Protein AF-A0AAV0RNA4-F1 (afdb_monomer_lite)

Foldseek 3Di:
DDDPDDDDPVNVVVVVVVVVVPPDDDPDDDDPPVRDDDDDQDDDWDDDQDPLRKTWDWDPPDDPQWTWIWIDNDPPDTDTDIDGGDDDDDD

pLDDT: mean 86.25, std 10.94, range [52.94, 97.25]

Secondary structure (DSSP, 8-state):
-PPP----HHHHHHHHHHHHTT----------GGG-------SPPPSS--GGG-EEEEEEEEETTEEEEEEEEETTEEEEEEEE-PPPPP-

Organism: NCBI:txid586396

Radius of gyration: 27.23 Å; chains: 1; bounding box: 45×56×76 Å

Sequence (91 aa):
MLSPLKMSPAIFLCISLLSLSIFPSTPQATVPPSARFSFTNEGDFGDYIVEYNANYRVLSIATTPFQLCFYNTTPGQYTLALRMGTVRSKP

Structure (mmCIF, N/CA/C/O backbone):
data_AF-A0AAV0RNA4-F1
#
_entry.id   AF-A0AAV0RNA4-F1
#
loop_
_atom_site.group_PDB
_atom_site.id
_atom_site.type_symbol
_atom_site.label_atom_id
_atom_site.label_alt_id
_atom_site.label_comp_id
_atom_site.label_asym_id
_atom_site.label_entity_id
_atom_site.label_seq_id
_atom_site.pdbx_PDB_ins_code
_atom_site.Cartn_x
_atom_site.Cartn_y
_atom_site.Cartn_z
_atom_site.occupancy
_atom_site.B_iso_or_equiv
_atom_site.auth_seq_id
_atom_site.auth_comp_id
_atom_site.auth_asym_id
_atom_site.auth_atom_id
_atom_site.pdbx_PDB_model_num
ATOM 1 N N . MET A 1 1 ? -30.904 43.013 40.755 1.00 53.72 1 MET A N 1
ATOM 2 C CA . MET A 1 1 ? -29.561 42.471 41.047 1.00 53.72 1 MET A CA 1
ATOM 3 C C . MET A 1 1 ? -29.744 40.993 41.368 1.00 53.72 1 MET A C 1
ATOM 5 O O . MET A 1 1 ? -30.292 40.700 42.421 1.00 53.72 1 MET A O 1
ATOM 9 N N . LEU A 1 2 ? -29.466 40.076 40.430 1.00 52.94 2 LEU A N 1
ATOM 10 C CA . LEU A 1 2 ? -29.603 38.637 40.706 1.00 52.94 2 LEU A CA 1
ATOM 11 C C . LEU A 1 2 ? -28.538 38.236 41.735 1.00 52.94 2 LEU A C 1
ATOM 13 O O . LEU A 1 2 ? -27.361 38.539 41.550 1.00 52.94 2 LEU A O 1
ATOM 17 N N . SER A 1 3 ? -28.949 37.590 42.824 1.00 58.09 3 SER A N 1
ATOM 18 C CA . SER A 1 3 ? -28.023 36.988 43.781 1.00 58.09 3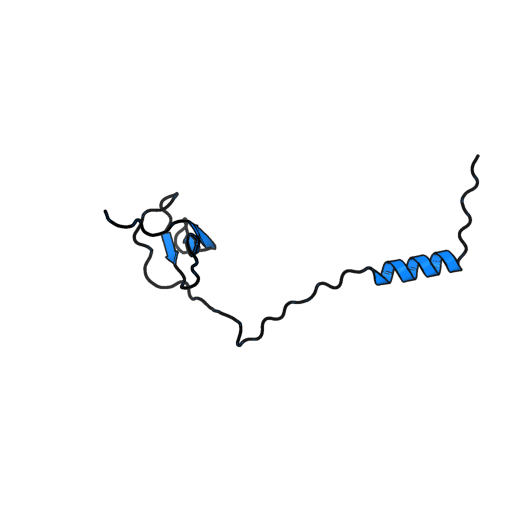 SER A CA 1
ATOM 19 C C . SER A 1 3 ? -27.298 35.800 43.132 1.00 58.09 3 SER A C 1
ATOM 21 O O . SER A 1 3 ? -27.890 35.099 42.308 1.00 58.09 3 SER A O 1
ATOM 23 N N . PRO A 1 4 ? -26.021 35.548 43.475 1.00 66.06 4 PRO A N 1
ATOM 24 C CA . PRO A 1 4 ? -25.319 34.384 42.958 1.00 66.06 4 PRO A CA 1
ATOM 25 C C . PRO A 1 4 ? -25.999 33.112 43.472 1.00 66.06 4 PRO A C 1
ATOM 27 O O . PRO A 1 4 ? -26.325 32.996 44.658 1.00 66.06 4 PRO A O 1
ATOM 30 N N . LEU A 1 5 ? -26.219 32.159 42.567 1.00 67.38 5 LEU A N 1
ATOM 31 C CA . LEU A 1 5 ? -26.801 30.862 42.886 1.00 67.38 5 LEU A CA 1
ATOM 32 C C . LEU A 1 5 ? -25.899 30.149 43.913 1.00 67.38 5 LEU A C 1
ATOM 34 O O . LEU A 1 5 ? -24.761 29.794 43.609 1.00 67.38 5 LEU A O 1
ATOM 38 N N . LYS A 1 6 ? -26.384 29.951 45.146 1.00 76.62 6 LYS A N 1
ATOM 39 C CA . LYS A 1 6 ? -25.676 29.164 46.168 1.00 76.62 6 LYS A CA 1
ATOM 40 C C . LYS A 1 6 ? -25.829 27.684 45.841 1.00 76.62 6 LYS A C 1
ATOM 42 O O . LYS A 1 6 ? -26.870 27.090 46.108 1.00 76.62 6 LYS A O 1
ATOM 47 N N . MET A 1 7 ? -24.796 27.090 45.258 1.00 76.25 7 MET A N 1
ATOM 48 C CA . MET A 1 7 ? -24.773 25.656 44.993 1.00 76.25 7 MET A CA 1
ATOM 49 C C . MET A 1 7 ? -24.399 24.895 46.270 1.00 76.25 7 MET A C 1
ATOM 51 O O . MET A 1 7 ? -23.432 25.242 46.945 1.00 76.25 7 MET A O 1
ATOM 55 N N . SER A 1 8 ? -25.179 23.870 46.620 1.00 88.50 8 SER A N 1
ATOM 56 C CA . SER A 1 8 ? -24.868 23.003 47.762 1.00 88.50 8 SER A CA 1
ATOM 57 C C . SER A 1 8 ? -23.549 22.248 47.519 1.00 88.50 8 SER A C 1
ATOM 59 O O . SER A 1 8 ? -23.320 21.801 46.390 1.00 88.50 8 SER A O 1
ATOM 61 N N . PRO A 1 9 ? -22.712 22.024 48.553 1.00 87.44 9 PRO A N 1
ATOM 62 C CA . PRO A 1 9 ? -21.504 21.201 48.448 1.00 87.44 9 PRO A CA 1
ATOM 63 C C . PRO A 1 9 ? -21.779 19.805 47.875 1.00 87.44 9 PRO A C 1
ATOM 65 O O . PRO A 1 9 ? -20.965 19.274 47.127 1.00 87.44 9 PRO A O 1
ATOM 68 N N . ALA A 1 10 ? -22.954 19.238 48.168 1.00 88.50 10 ALA A N 1
ATOM 69 C CA . ALA A 1 10 ? -23.376 17.949 47.628 1.00 88.50 10 ALA A CA 1
ATOM 70 C C . ALA A 1 10 ? -23.613 18.008 46.110 1.00 88.50 10 ALA A C 1
ATOM 72 O O . ALA A 1 10 ? -23.220 17.100 45.389 1.00 88.50 10 ALA A O 1
ATOM 73 N N . ILE A 1 11 ? -24.201 19.100 45.611 1.00 87.81 11 ILE A N 1
ATOM 74 C CA . ILE A 1 11 ? -24.425 19.300 44.172 1.00 87.81 11 ILE A CA 1
ATOM 75 C C . ILE A 1 11 ? -23.083 19.488 43.458 1.00 87.81 11 ILE A C 1
ATOM 77 O O . ILE A 1 11 ? -22.858 18.889 42.412 1.00 87.81 11 ILE A O 1
ATOM 81 N N . PHE A 1 12 ? -22.166 20.259 44.049 1.00 87.25 12 PHE A N 1
ATOM 82 C CA . PHE A 1 12 ? -20.814 20.427 43.516 1.00 87.25 12 PHE A CA 1
ATOM 83 C C . PHE A 1 12 ? -20.050 19.094 43.456 1.00 87.25 12 PHE A C 1
ATOM 85 O O . PHE A 1 12 ? -19.434 18.786 42.437 1.00 87.25 12 PHE A O 1
ATOM 92 N N . LEU A 1 13 ? -20.151 18.269 44.504 1.00 89.19 13 LEU A N 1
ATOM 93 C CA . LEU A 1 13 ? -19.558 16.932 44.533 1.00 89.19 13 LEU A CA 1
ATOM 94 C C . LEU A 1 13 ? -20.167 16.014 43.463 1.00 89.19 13 LEU A C 1
ATOM 96 O O . LEU A 1 13 ? -19.423 15.359 42.741 1.00 89.19 13 LEU A O 1
ATOM 100 N N . CYS A 1 14 ? -21.494 16.008 43.308 1.00 87.94 14 CYS A N 1
ATOM 101 C CA . CYS A 1 14 ? -22.170 15.220 42.276 1.00 87.94 14 CYS A CA 1
ATOM 102 C C . CYS A 1 14 ? -21.747 15.631 40.860 1.00 87.94 14 CYS A C 1
ATOM 104 O O . CYS A 1 14 ? -21.472 14.764 40.037 1.00 87.94 14 CYS A O 1
ATOM 106 N N . ILE A 1 15 ? -21.658 16.936 40.579 1.00 86.56 15 ILE A N 1
ATOM 107 C CA . ILE A 1 15 ? -21.214 17.447 39.273 1.00 86.56 15 ILE A CA 1
ATOM 108 C C . ILE A 1 15 ? -19.748 17.079 39.014 1.00 86.56 15 ILE A C 1
ATOM 110 O O . ILE A 1 15 ? -19.413 16.683 37.903 1.00 86.56 15 ILE A O 1
ATOM 114 N N . SER A 1 16 ? -18.890 17.162 40.035 1.00 84.81 16 SER A N 1
ATOM 115 C CA . SER A 1 16 ? -17.485 16.750 39.942 1.00 84.81 16 SER A CA 1
ATOM 116 C C . SER A 1 16 ? -17.354 15.252 39.645 1.00 84.81 16 SER A C 1
ATOM 118 O O . SER A 1 16 ? -16.638 14.847 38.739 1.00 84.81 16 SER A O 1
ATOM 120 N N . LEU A 1 17 ? -18.117 14.398 40.329 1.00 86.62 17 LEU A N 1
ATOM 121 C CA . LEU A 1 17 ? -18.102 12.957 40.060 1.00 86.62 17 LEU A CA 1
ATOM 122 C C . LEU A 1 17 ? -18.645 12.615 38.663 1.00 86.62 17 LEU A C 1
ATOM 124 O O . LEU A 1 17 ? -18.125 11.707 38.017 1.00 86.62 17 LEU A O 1
ATOM 128 N N . LEU A 1 18 ? -19.649 13.356 38.176 1.00 85.50 18 LEU A N 1
ATOM 129 C CA . LEU A 1 18 ? -20.164 13.209 36.812 1.00 85.50 18 LEU A CA 1
ATOM 130 C C . LEU A 1 18 ? -19.165 13.672 35.747 1.00 85.50 18 LEU A C 1
ATOM 132 O O . LEU A 1 18 ? -19.133 13.102 34.665 1.00 85.50 18 LEU A O 1
ATOM 136 N N . SER A 1 19 ? -18.358 14.701 36.006 1.00 80.19 19 SER A N 1
ATOM 137 C CA . SER A 1 19 ? -17.372 15.161 35.023 1.00 80.19 19 SER A CA 1
ATOM 138 C C . SER A 1 19 ? -16.196 14.192 34.890 1.00 80.19 19 SER A C 1
ATOM 140 O O . SER A 1 19 ? -15.676 14.026 33.787 1.00 80.19 19 SER A O 1
ATOM 142 N N . LEU A 1 20 ? -15.830 13.481 35.965 1.00 77.12 20 LEU A N 1
ATOM 143 C CA . LEU A 1 20 ? -14.819 12.421 35.914 1.00 77.12 20 LEU A CA 1
ATOM 144 C C . LEU A 1 20 ? -15.274 11.161 35.153 1.00 77.12 20 LEU A C 1
ATOM 146 O O . LEU A 1 20 ? -14.424 10.414 34.675 1.00 77.12 20 LEU A O 1
ATOM 150 N N . SER A 1 21 ? -16.576 10.900 35.008 1.00 75.62 21 SER A N 1
ATOM 151 C CA . SER A 1 21 ? -17.068 9.716 34.283 1.00 75.62 21 SER A CA 1
ATOM 152 C C . SER A 1 21 ? -17.170 9.906 32.763 1.00 75.62 21 SER A C 1
ATOM 154 O O . SER A 1 21 ? -17.436 8.940 32.052 1.00 75.62 21 SER A O 1
ATOM 156 N N . ILE A 1 22 ? -16.926 11.121 32.251 1.00 75.69 22 ILE A N 1
ATOM 157 C CA . ILE A 1 22 ? -17.051 11.460 30.820 1.00 75.69 22 ILE A CA 1
ATOM 158 C C . ILE A 1 22 ? -15.687 11.448 30.105 1.00 75.69 22 ILE A C 1
ATOM 160 O O . ILE A 1 22 ? -15.620 11.730 28.911 1.00 75.69 22 ILE A O 1
ATOM 164 N N . PHE A 1 23 ? -14.581 11.096 30.774 1.00 75.06 23 PHE A N 1
ATOM 165 C CA . PHE A 1 23 ? -13.301 10.977 30.070 1.00 75.06 23 PHE A CA 1
ATOM 166 C C . PHE A 1 23 ? -13.398 9.892 28.986 1.00 75.06 23 PHE A C 1
ATOM 168 O O . PHE A 1 23 ? -13.608 8.722 29.317 1.00 75.06 23 PHE A O 1
ATOM 175 N N . PRO A 1 24 ? -13.253 10.243 27.693 1.00 74.75 24 PRO A N 1
ATOM 176 C CA . PRO A 1 24 ? -13.322 9.254 26.635 1.00 74.75 24 PRO A CA 1
ATOM 177 C C . PRO A 1 24 ? -12.113 8.328 26.764 1.00 74.75 24 PRO A C 1
ATOM 179 O O . PRO A 1 24 ? -10.972 8.736 26.545 1.00 74.75 24 PRO A O 1
ATOM 182 N N . SER A 1 25 ? -12.355 7.068 27.120 1.00 74.50 25 SER A N 1
ATOM 183 C CA . SER A 1 25 ? -11.348 6.023 26.981 1.00 74.50 25 SER A CA 1
ATOM 184 C C . SER A 1 25 ? -11.056 5.856 25.493 1.00 74.50 25 SER A C 1
ATOM 186 O O . SER A 1 25 ? -11.960 5.504 24.733 1.00 74.50 25 SER A O 1
ATOM 188 N N . THR A 1 26 ? -9.824 6.105 25.055 1.00 77.69 26 THR A N 1
ATOM 189 C CA . THR A 1 26 ? -9.413 5.771 23.691 1.00 77.69 26 THR A CA 1
ATOM 190 C C . THR A 1 26 ? -9.288 4.248 23.598 1.00 77.69 26 THR A C 1
ATOM 192 O O . THR A 1 26 ? -8.444 3.662 24.278 1.00 77.69 26 THR A O 1
ATOM 195 N N . PRO A 1 27 ? -10.131 3.551 22.813 1.00 77.94 27 PRO A N 1
ATOM 196 C CA . PRO A 1 27 ? -9.953 2.120 22.634 1.00 77.94 27 PRO A CA 1
ATOM 197 C C . PRO A 1 27 ? -8.621 1.884 21.914 1.00 77.94 27 PRO A C 1
ATOM 199 O O . PRO A 1 27 ? -8.430 2.313 20.776 1.00 77.94 27 PRO A O 1
ATOM 202 N N . GLN A 1 28 ? -7.683 1.204 22.573 1.00 77.25 28 GLN A N 1
ATOM 203 C CA . GLN A 1 28 ? -6.436 0.792 21.940 1.00 77.25 28 GLN A CA 1
ATOM 204 C C . GLN A 1 28 ? -6.716 -0.433 21.066 1.00 77.25 28 GLN A C 1
ATOM 206 O O . GLN A 1 28 ? -6.754 -1.568 21.543 1.00 77.25 28 GLN A O 1
ATOM 211 N N . ALA A 1 29 ? -6.925 -0.205 19.770 1.00 79.19 29 ALA A N 1
ATOM 212 C CA . ALA A 1 29 ? -7.077 -1.281 18.801 1.00 79.19 29 ALA A CA 1
ATOM 213 C C . ALA A 1 29 ? -5.761 -2.070 18.693 1.00 79.19 29 ALA A C 1
ATOM 215 O O . ALA A 1 29 ? -4.809 -1.650 18.036 1.00 79.19 29 ALA A O 1
ATOM 216 N N . THR A 1 30 ? -5.694 -3.222 19.360 1.00 88.31 30 THR A N 1
ATOM 217 C CA . THR A 1 30 ? -4.559 -4.141 19.245 1.00 88.31 30 THR A CA 1
ATOM 218 C C . THR A 1 30 ? -4.883 -5.183 18.187 1.00 88.31 30 THR A C 1
ATOM 220 O O . THR A 1 30 ? -5.690 -6.079 18.416 1.00 88.31 30 THR A O 1
ATOM 223 N N . VAL A 1 31 ? -4.251 -5.075 17.018 1.00 86.50 31 VAL A N 1
ATOM 224 C CA . VAL A 1 31 ? -4.382 -6.080 15.953 1.00 86.50 31 VAL A CA 1
ATOM 225 C C . VAL A 1 31 ? -3.534 -7.303 16.329 1.00 86.50 31 VAL A C 1
ATOM 227 O O . VAL A 1 31 ? -2.319 -7.136 16.529 1.00 86.50 31 VAL A O 1
ATOM 230 N N . PRO A 1 32 ? -4.117 -8.515 16.440 1.00 93.06 32 PRO A N 1
ATOM 231 C CA . PRO A 1 32 ? -3.368 -9.741 16.709 1.00 93.06 32 PRO A CA 1
ATOM 232 C C . PRO A 1 32 ? -2.273 -9.972 15.660 1.00 93.06 32 PRO A C 1
ATOM 234 O O . PRO A 1 32 ? -2.490 -9.636 14.497 1.00 93.06 32 PRO A O 1
ATOM 237 N N . PRO A 1 33 ? -1.122 -10.577 16.010 1.00 90.88 33 PRO A N 1
ATOM 238 C CA . PRO A 1 33 ? -0.048 -10.830 15.048 1.00 90.88 33 PRO A CA 1
ATOM 239 C C . PRO A 1 33 ? -0.500 -11.590 13.792 1.00 90.88 33 PRO A C 1
ATOM 241 O O . PRO A 1 33 ? -0.060 -11.255 12.698 1.00 90.88 33 PRO A O 1
ATOM 244 N N . SER A 1 34 ? -1.428 -12.543 13.933 1.00 93.56 34 SER A N 1
ATOM 245 C CA . SER A 1 34 ? -2.006 -13.313 12.820 1.00 93.56 34 SER A CA 1
ATOM 246 C C . SER A 1 34 ? -2.855 -12.487 11.848 1.00 93.56 34 SER A C 1
ATOM 248 O O . SER A 1 34 ? -3.102 -12.937 10.735 1.00 93.56 34 SER A O 1
ATOM 250 N N . ALA A 1 35 ? -3.302 -11.295 12.253 1.00 91.12 35 ALA A N 1
ATOM 251 C CA . ALA A 1 35 ? -4.108 -10.377 11.449 1.00 91.12 35 ALA A CA 1
ATOM 252 C C . ALA A 1 35 ? -3.304 -9.162 10.945 1.00 91.12 35 ALA A C 1
ATOM 254 O O . ALA A 1 35 ? -3.878 -8.216 10.408 1.00 91.12 35 ALA A O 1
ATOM 255 N N . ARG A 1 36 ? -1.978 -9.153 11.137 1.00 92.56 36 ARG A N 1
ATOM 256 C CA . ARG A 1 36 ? -1.086 -8.113 10.611 1.00 92.56 36 ARG A CA 1
ATOM 257 C C . ARG A 1 36 ? -0.584 -8.500 9.228 1.00 92.56 36 ARG A C 1
ATOM 259 O O . ARG A 1 36 ? -0.440 -9.674 8.906 1.00 92.56 36 ARG A O 1
ATOM 266 N N . PHE A 1 37 ? -0.243 -7.491 8.443 1.00 91.56 37 PHE A N 1
ATOM 267 C CA . PHE A 1 37 ? 0.469 -7.646 7.184 1.00 91.56 37 PHE A CA 1
ATOM 268 C C . PHE A 1 37 ? 1.756 -6.822 7.228 1.00 91.56 37 PHE A C 1
ATOM 270 O O . PHE A 1 37 ? 1.854 -5.838 7.964 1.00 91.56 37 PHE A O 1
ATOM 277 N N . SER A 1 38 ? 2.752 -7.233 6.450 1.00 93.75 38 SER A N 1
ATOM 278 C CA . SER A 1 38 ? 4.017 -6.521 6.301 1.00 93.75 38 SER A CA 1
ATOM 279 C C . SER A 1 38 ? 4.427 -6.552 4.837 1.00 93.75 38 SER A C 1
ATOM 281 O O . SER A 1 38 ? 4.294 -7.582 4.178 1.00 93.75 38 SER A O 1
ATOM 283 N N . PHE A 1 39 ? 4.905 -5.416 4.340 1.00 95.56 39 PHE A N 1
ATOM 284 C CA . PHE A 1 39 ? 5.417 -5.274 2.986 1.00 95.56 39 PHE A CA 1
ATOM 285 C C . PHE A 1 39 ? 6.797 -4.639 3.052 1.00 95.56 39 PHE A C 1
ATOM 287 O O . PHE A 1 39 ? 6.963 -3.573 3.647 1.00 95.56 39 PHE A O 1
ATOM 294 N N . THR A 1 40 ? 7.771 -5.282 2.418 1.00 96.25 40 THR A N 1
ATOM 295 C CA . THR A 1 40 ? 9.103 -4.711 2.222 1.00 96.25 40 THR A CA 1
ATOM 296 C C . THR A 1 40 ? 9.095 -3.897 0.935 1.00 96.25 40 THR A C 1
ATOM 298 O O . THR A 1 40 ? 8.580 -4.348 -0.088 1.00 96.25 40 THR A O 1
ATOM 301 N N . ASN A 1 41 ? 9.654 -2.691 0.977 1.00 96.19 41 ASN A N 1
ATOM 302 C CA . ASN A 1 41 ? 9.788 -1.837 -0.195 1.00 96.19 41 ASN A CA 1
ATOM 303 C C . ASN A 1 41 ? 10.949 -2.313 -1.081 1.00 96.19 41 ASN A C 1
ATOM 305 O O . ASN A 1 41 ? 12.030 -1.732 -1.051 1.00 96.19 41 ASN A O 1
ATOM 309 N N . GLU A 1 42 ? 10.715 -3.360 -1.867 1.00 94.75 42 GLU A N 1
ATOM 310 C CA . GLU A 1 42 ? 11.691 -3.964 -2.781 1.00 94.75 42 GLU A CA 1
ATOM 311 C C . GLU A 1 42 ? 11.059 -4.291 -4.138 1.00 94.75 42 GLU A C 1
ATOM 313 O O . GLU A 1 42 ? 9.836 -4.269 -4.286 1.00 94.75 42 GLU A O 1
ATOM 318 N N . GLY A 1 43 ? 11.903 -4.596 -5.126 1.00 92.25 43 GLY A N 1
ATOM 319 C CA . GLY A 1 43 ? 11.490 -4.949 -6.486 1.00 92.25 43 GLY A CA 1
ATOM 320 C C . GLY A 1 43 ? 11.511 -3.781 -7.474 1.00 92.25 43 GLY A C 1
ATOM 321 O O . GLY A 1 43 ? 12.054 -2.703 -7.197 1.00 92.25 43 GLY A O 1
ATOM 322 N N . ASP A 1 44 ? 10.926 -4.025 -8.642 1.00 94.56 44 ASP A N 1
ATOM 323 C CA . ASP A 1 44 ? 10.937 -3.092 -9.765 1.00 94.56 44 ASP A CA 1
ATOM 324 C C . ASP A 1 44 ? 9.941 -1.945 -9.575 1.00 94.56 44 ASP A C 1
ATOM 326 O O . ASP A 1 44 ? 8.935 -2.058 -8.865 1.00 94.56 44 ASP A O 1
ATOM 330 N N . PHE A 1 45 ? 10.237 -0.812 -10.208 1.00 94.19 45 PHE A N 1
ATOM 331 C CA . PHE A 1 45 ? 9.287 0.291 -10.300 1.00 94.19 45 PHE A CA 1
ATOM 332 C C . PHE A 1 45 ? 8.210 -0.008 -11.338 1.00 94.19 45 PHE A C 1
ATOM 334 O O . PHE A 1 45 ? 8.435 -0.759 -12.282 1.00 94.19 45 PHE A O 1
ATOM 341 N N . GLY A 1 46 ? 7.034 0.591 -11.161 1.00 9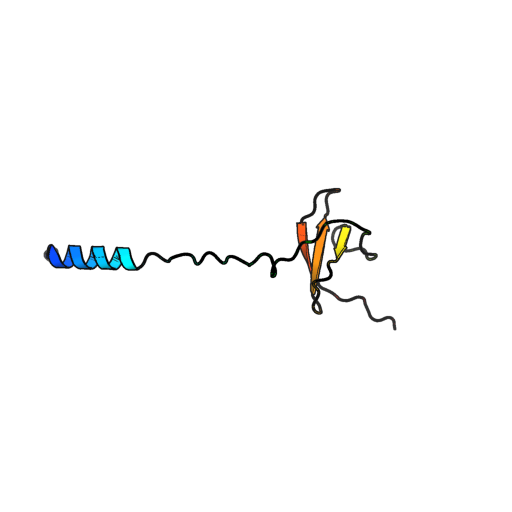1.06 46 GLY A N 1
ATOM 342 C CA . GLY A 1 46 ? 5.957 0.463 -12.133 1.00 91.06 46 GLY A CA 1
ATOM 343 C C . GLY A 1 46 ? 6.305 1.093 -13.485 1.00 91.06 46 GLY A C 1
ATOM 344 O O . GLY A 1 46 ? 7.011 2.095 -13.561 1.00 91.06 46 GLY A O 1
ATOM 345 N N . ASP A 1 47 ? 5.749 0.516 -14.549 1.00 89.88 47 ASP A N 1
ATOM 346 C CA . ASP A 1 47 ? 6.170 0.777 -15.934 1.00 89.88 47 ASP A CA 1
ATOM 347 C C . ASP A 1 47 ? 5.748 2.144 -16.497 1.00 89.88 47 ASP A C 1
ATOM 349 O O . ASP A 1 47 ? 6.251 2.590 -17.528 1.00 89.88 47 ASP A O 1
ATOM 353 N N . TYR A 1 48 ? 4.771 2.799 -15.869 1.00 87.69 48 TYR A N 1
ATOM 354 C CA . TYR A 1 48 ? 4.166 4.024 -16.397 1.00 87.69 48 TYR A CA 1
ATOM 355 C C . TYR A 1 48 ? 4.692 5.277 -15.711 1.00 87.69 48 TYR A C 1
ATOM 357 O O . TYR A 1 48 ? 4.772 5.319 -14.487 1.00 87.69 48 TYR A O 1
ATOM 365 N N . ILE A 1 49 ? 4.931 6.331 -16.492 1.00 87.38 49 ILE A N 1
ATOM 366 C CA . ILE A 1 49 ? 5.217 7.668 -15.964 1.00 87.38 49 ILE A CA 1
ATOM 367 C C . ILE A 1 49 ? 3.968 8.184 -15.239 1.00 87.38 49 ILE A C 1
ATOM 369 O O . ILE A 1 49 ? 2.873 8.198 -15.802 1.00 87.38 49 ILE A O 1
ATOM 373 N N . VAL A 1 50 ? 4.150 8.605 -13.991 1.00 87.62 50 VAL A N 1
ATOM 374 C CA . VAL A 1 50 ? 3.119 9.227 -13.146 1.00 87.62 50 VAL A CA 1
ATOM 375 C C . VAL A 1 50 ? 3.453 10.700 -12.900 1.00 87.62 50 VAL A C 1
ATOM 377 O O . VAL A 1 50 ? 4.467 11.209 -13.392 1.00 87.62 50 VAL A O 1
ATOM 380 N N . GLU A 1 51 ? 2.596 11.410 -12.165 1.00 86.38 51 GLU A N 1
ATOM 381 C CA . GLU A 1 51 ? 2.800 12.821 -11.860 1.00 86.38 51 GLU A CA 1
ATOM 382 C C . GLU A 1 51 ? 4.192 13.076 -11.258 1.00 86.38 51 GLU A C 1
ATOM 384 O O . GLU A 1 51 ? 4.724 12.284 -10.479 1.00 86.38 51 GLU A O 1
ATOM 389 N N . TYR A 1 52 ? 4.795 14.205 -11.639 1.00 90.75 52 TYR A N 1
ATOM 390 C CA . TYR A 1 52 ? 6.103 14.651 -11.143 1.00 90.75 52 TYR A CA 1
ATOM 391 C C . TYR A 1 52 ? 7.265 13.681 -11.399 1.00 90.75 52 TYR A C 1
ATOM 393 O O . TYR A 1 52 ? 8.290 13.773 -10.726 1.00 90.75 52 TYR A O 1
ATOM 401 N N . ASN A 1 53 ? 7.127 12.779 -12.380 1.00 91.62 53 ASN A N 1
ATOM 402 C CA . ASN A 1 53 ? 8.159 11.808 -12.747 1.00 91.62 53 ASN A CA 1
ATOM 403 C C . ASN A 1 53 ? 8.617 10.956 -11.545 1.00 91.62 53 ASN A C 1
ATOM 405 O O . ASN A 1 53 ? 9.799 10.637 -11.397 1.00 91.62 53 ASN A O 1
ATOM 409 N N . ALA A 1 54 ? 7.671 10.650 -10.657 1.00 93.62 54 ALA A N 1
ATOM 410 C CA . ALA A 1 54 ? 7.906 9.839 -9.476 1.00 93.62 54 ALA A CA 1
ATOM 411 C C . ALA A 1 54 ? 8.104 8.361 -9.826 1.00 93.62 54 ALA A C 1
ATOM 413 O O . ALA A 1 54 ? 7.645 7.890 -10.869 1.00 93.62 54 ALA A O 1
ATOM 414 N N . ASN A 1 55 ? 8.725 7.613 -8.912 1.00 95.25 55 ASN A N 1
ATOM 415 C CA . ASN A 1 55 ? 8.694 6.155 -8.962 1.00 95.25 55 ASN A CA 1
ATOM 416 C C . ASN A 1 55 ? 7.667 5.620 -7.968 1.00 95.25 55 ASN A C 1
ATOM 418 O O . ASN A 1 55 ? 7.329 6.252 -6.961 1.00 95.25 55 ASN A O 1
ATOM 422 N N . TYR A 1 56 ? 7.168 4.425 -8.258 1.00 94.88 56 TYR A N 1
ATOM 423 C CA . TYR A 1 56 ? 6.259 3.725 -7.369 1.00 94.88 56 TYR A CA 1
ATOM 424 C C . TYR A 1 56 ? 6.452 2.216 -7.459 1.00 94.88 56 TYR A C 1
ATOM 426 O O . TYR A 1 56 ? 6.826 1.689 -8.504 1.00 94.88 56 TYR A O 1
ATOM 434 N N . ARG A 1 57 ? 6.151 1.523 -6.360 1.00 95.12 57 ARG A N 1
ATOM 435 C CA . ARG A 1 57 ? 6.086 0.061 -6.275 1.00 95.12 57 ARG A CA 1
ATOM 436 C C . ARG A 1 57 ? 4.733 -0.343 -5.730 1.00 95.12 57 ARG A C 1
ATOM 438 O O . ARG A 1 57 ? 4.378 0.023 -4.609 1.00 95.12 57 ARG A O 1
ATOM 445 N N . VAL A 1 58 ? 3.954 -1.047 -6.539 1.00 93.44 58 VAL A N 1
ATOM 446 C CA . VAL A 1 58 ? 2.604 -1.460 -6.157 1.00 93.44 58 VAL A CA 1
ATOM 447 C C . VAL A 1 58 ? 2.632 -2.626 -5.171 1.00 93.44 58 VAL 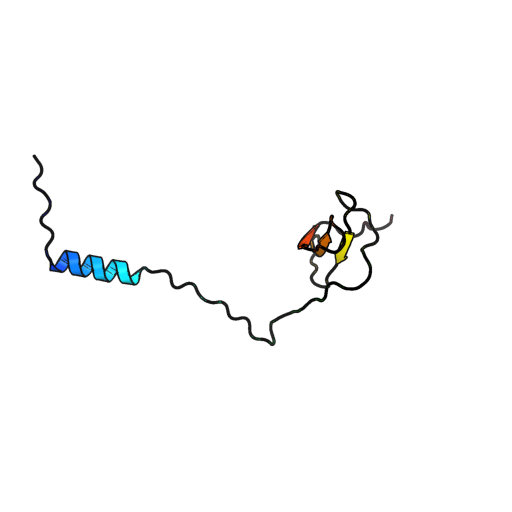A C 1
ATOM 449 O O . VAL A 1 58 ? 3.466 -3.521 -5.270 1.00 93.44 58 VAL A O 1
ATOM 452 N N . LEU A 1 59 ? 1.699 -2.621 -4.222 1.00 94.69 59 LEU A N 1
ATOM 453 C CA . LEU A 1 59 ? 1.471 -3.716 -3.285 1.00 94.69 59 LEU A CA 1
ATOM 454 C C . LEU A 1 59 ? 0.332 -4.611 -3.783 1.00 94.69 59 LEU A C 1
ATOM 456 O O . LEU A 1 59 ? -0.458 -4.230 -4.653 1.00 94.69 59 LEU A O 1
ATOM 460 N N . SER A 1 60 ? 0.208 -5.799 -3.187 1.00 92.94 60 SER A N 1
ATOM 461 C CA . SER A 1 60 ? -0.898 -6.720 -3.480 1.00 92.94 60 SER A CA 1
ATOM 462 C C . SER A 1 60 ? -2.254 -6.221 -2.966 1.00 92.94 60 SER A C 1
ATOM 464 O O . SER A 1 60 ? -3.291 -6.711 -3.407 1.00 92.94 60 SER A O 1
ATOM 466 N N . ILE A 1 61 ? -2.268 -5.232 -2.064 1.00 94.00 61 ILE A N 1
ATOM 467 C CA . ILE A 1 61 ? -3.499 -4.593 -1.590 1.00 94.00 61 ILE A CA 1
ATOM 468 C C . ILE A 1 61 ? -4.000 -3.628 -2.668 1.00 94.00 61 ILE A C 1
ATOM 470 O O . ILE A 1 61 ? -3.514 -2.501 -2.800 1.00 94.00 61 ILE A O 1
ATOM 474 N N . ALA A 1 62 ? -4.993 -4.081 -3.430 1.00 92.88 62 ALA A N 1
ATOM 475 C CA . ALA A 1 62 ? -5.605 -3.330 -4.516 1.00 92.88 62 ALA A CA 1
ATOM 476 C C . ALA A 1 62 ? -7.118 -3.568 -4.575 1.00 92.88 62 ALA A C 1
ATOM 478 O O . ALA A 1 62 ? -7.607 -4.672 -4.341 1.00 92.88 62 ALA A O 1
ATOM 479 N N . THR A 1 63 ? -7.877 -2.532 -4.913 1.00 93.62 63 THR A N 1
ATOM 480 C CA . THR A 1 63 ? -9.307 -2.617 -5.227 1.00 93.62 63 THR A CA 1
ATOM 481 C C . THR A 1 63 ? -9.642 -1.511 -6.211 1.00 93.62 63 THR A C 1
ATOM 483 O O . THR A 1 63 ? -9.475 -0.341 -5.885 1.00 93.62 63 THR A O 1
ATOM 486 N N . THR A 1 64 ? -10.115 -1.862 -7.409 1.00 89.44 64 THR A N 1
ATOM 487 C CA . THR A 1 64 ? -10.370 -0.904 -8.494 1.00 89.44 64 THR A CA 1
ATOM 488 C C . THR A 1 64 ? -11.199 0.304 -8.026 1.00 89.44 64 THR A C 1
ATOM 490 O O . THR A 1 64 ? -12.262 0.102 -7.441 1.00 89.44 64 THR A O 1
ATOM 493 N N . PRO A 1 65 ? -10.762 1.551 -8.303 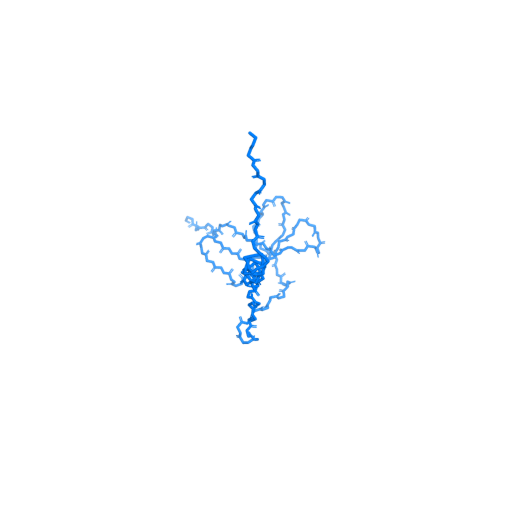1.00 91.62 65 PRO A N 1
ATOM 494 C CA . PRO A 1 65 ? -9.589 1.949 -9.095 1.00 91.62 65 PRO A CA 1
ATOM 495 C C . PRO A 1 65 ? -8.311 2.192 -8.271 1.00 91.62 65 PRO A C 1
ATOM 497 O O . PRO A 1 65 ? -7.354 2.740 -8.809 1.00 91.62 65 PRO A O 1
ATOM 500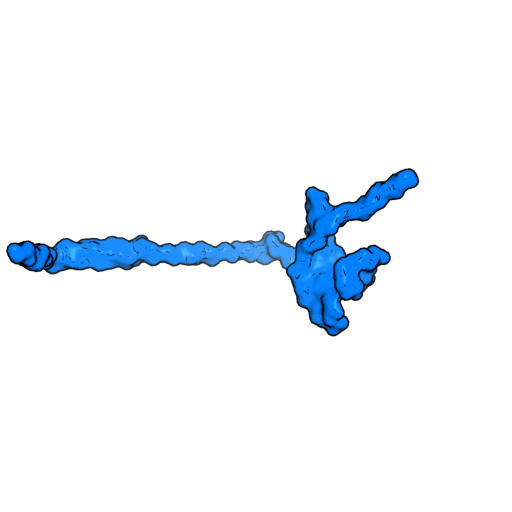 N N . PHE A 1 66 ? -8.284 1.844 -6.987 1.00 93.62 66 PHE A N 1
ATOM 501 C CA . PHE A 1 66 ? -7.199 2.170 -6.068 1.00 93.62 66 PHE A CA 1
ATOM 502 C C . PHE A 1 66 ? -6.226 1.013 -5.831 1.00 93.62 66 PHE A C 1
ATOM 504 O O . PHE A 1 66 ? -6.594 -0.161 -5.812 1.00 93.62 66 PHE A O 1
ATOM 511 N N . GLN A 1 67 ? -4.965 1.353 -5.592 1.00 93.06 67 GLN A N 1
ATOM 512 C CA . GLN A 1 67 ? -3.935 0.397 -5.208 1.00 93.06 67 GLN A CA 1
ATOM 513 C C . GLN A 1 67 ? -2.961 1.040 -4.229 1.00 93.06 67 GLN A C 1
ATOM 515 O O . GLN A 1 67 ? -2.541 2.181 -4.421 1.00 93.06 67 GLN A O 1
ATOM 520 N N . LEU A 1 68 ? -2.605 0.309 -3.175 1.00 95.44 68 LEU A N 1
ATOM 521 C CA . LEU A 1 68 ? -1.605 0.756 -2.217 1.00 95.44 68 LEU A CA 1
ATOM 522 C C . LEU A 1 68 ? -0.209 0.598 -2.834 1.00 95.44 68 LEU A C 1
ATOM 524 O O . LEU A 1 68 ? 0.074 -0.410 -3.484 1.00 95.44 68 LEU A O 1
ATOM 528 N N . CYS A 1 69 ? 0.666 1.581 -2.651 1.00 95.31 69 CYS A N 1
ATOM 529 C CA . CYS A 1 69 ? 2.020 1.554 -3.196 1.00 95.31 69 CYS A CA 1
ATOM 530 C C . CYS A 1 69 ? 3.023 2.279 -2.294 1.00 95.31 69 CYS A C 1
ATOM 532 O O . CYS A 1 69 ? 2.663 3.144 -1.496 1.00 95.31 69 CYS A O 1
ATOM 534 N N . PHE A 1 70 ? 4.302 1.950 -2.452 1.00 97.25 70 PHE A N 1
ATOM 535 C CA . PHE A 1 70 ? 5.381 2.855 -2.067 1.00 97.25 70 PHE A CA 1
ATOM 536 C C . PHE A 1 70 ? 5.578 3.866 -3.190 1.00 97.25 70 PHE A C 1
ATOM 538 O O . PHE A 1 70 ? 5.655 3.466 -4.347 1.00 97.25 70 PHE A O 1
ATOM 545 N N . TYR A 1 71 ? 5.662 5.150 -2.862 1.00 96.12 71 TYR A N 1
ATOM 546 C CA . TYR A 1 71 ? 5.804 6.248 -3.820 1.00 96.12 71 TYR A CA 1
ATOM 547 C C . TYR A 1 71 ? 6.955 7.164 -3.413 1.00 96.12 71 TYR A C 1
ATOM 549 O O . TYR A 1 71 ? 7.107 7.458 -2.223 1.00 96.12 71 TYR A O 1
ATOM 557 N N . ASN A 1 72 ? 7.736 7.650 -4.379 1.00 95.88 72 ASN A N 1
ATOM 558 C CA . ASN A 1 72 ? 8.761 8.657 -4.129 1.00 95.88 72 ASN A CA 1
ATOM 559 C C . ASN A 1 72 ? 9.004 9.611 -5.304 1.00 95.88 72 ASN A C 1
ATOM 561 O O . ASN A 1 72 ? 9.103 9.210 -6.460 1.00 95.88 72 ASN A O 1
ATOM 565 N N . THR A 1 73 ? 9.232 10.878 -4.973 1.00 96.19 73 THR A N 1
ATOM 566 C CA . THR A 1 73 ? 9.832 11.883 -5.869 1.00 96.19 73 THR A CA 1
ATOM 567 C C . THR A 1 73 ? 11.311 12.122 -5.556 1.00 96.19 73 THR A C 1
ATOM 569 O O . THR A 1 73 ? 12.054 12.599 -6.409 1.00 96.19 73 THR A O 1
ATOM 572 N N . THR A 1 74 ? 11.759 11.744 -4.354 1.00 96.00 74 THR A N 1
ATOM 573 C CA . THR A 1 74 ? 13.159 11.817 -3.918 1.00 96.00 74 THR A CA 1
ATOM 574 C C . THR A 1 74 ? 13.760 10.406 -3.876 1.00 96.00 74 THR A C 1
ATOM 576 O O . THR A 1 74 ? 13.188 9.525 -3.225 1.00 96.00 74 THR A O 1
ATOM 579 N N . PRO A 1 75 ? 14.902 10.138 -4.535 1.00 92.88 75 PRO A N 1
ATOM 580 C CA . PRO A 1 75 ? 15.531 8.817 -4.523 1.00 92.88 75 PRO A CA 1
ATOM 581 C C . PRO A 1 75 ? 15.760 8.281 -3.102 1.00 92.88 75 PRO A C 1
ATOM 583 O O . PRO A 1 75 ? 16.301 8.974 -2.244 1.00 92.88 75 PRO A O 1
ATOM 586 N N . GLY A 1 76 ? 15.320 7.046 -2.846 1.00 92.75 76 GLY A N 1
ATOM 587 C CA . GLY A 1 76 ? 15.492 6.373 -1.552 1.00 92.75 76 GLY A CA 1
ATOM 588 C C . GLY A 1 76 ? 14.513 6.786 -0.443 1.00 92.75 76 GLY A C 1
ATOM 589 O O . GLY A 1 76 ? 14.503 6.142 0.602 1.00 92.75 76 GLY A O 1
ATOM 590 N N . GLN A 1 77 ? 13.669 7.804 -0.646 1.00 96.69 77 GLN A N 1
ATOM 591 C CA . GLN A 1 77 ? 12.728 8.293 0.369 1.00 96.69 77 GLN A CA 1
ATOM 592 C C . GLN A 1 77 ? 11.288 8.018 -0.051 1.00 96.69 77 GLN A C 1
ATOM 594 O O . GLN A 1 77 ? 10.746 8.714 -0.904 1.00 96.69 77 GLN A O 1
ATOM 599 N N . TYR A 1 78 ? 10.672 7.006 0.553 1.00 96.25 78 TYR A N 1
ATOM 600 C CA . TYR A 1 78 ? 9.355 6.529 0.146 1.00 96.25 78 TYR A CA 1
ATOM 601 C C . TYR A 1 78 ? 8.281 6.844 1.174 1.00 96.25 78 TYR A C 1
ATOM 603 O O . TYR A 1 78 ? 8.500 6.747 2.381 1.00 96.25 78 TYR A O 1
ATOM 611 N N . THR A 1 79 ? 7.088 7.114 0.661 1.00 96.75 79 THR A N 1
ATOM 612 C CA . THR A 1 79 ? 5.860 7.248 1.438 1.00 96.75 79 THR A CA 1
ATOM 613 C C . THR A 1 79 ? 4.899 6.135 1.041 1.00 96.75 79 THR A C 1
ATOM 615 O O . THR A 1 79 ? 4.837 5.745 -0.127 1.00 96.75 79 THR A O 1
ATOM 618 N N . LEU A 1 80 ? 4.137 5.620 2.008 1.00 96.75 80 LEU A N 1
ATOM 619 C CA . LEU A 1 80 ? 3.000 4.752 1.718 1.00 96.75 80 LEU A CA 1
ATOM 620 C C . LEU A 1 80 ? 1.869 5.604 1.128 1.00 96.75 80 LEU A C 1
ATOM 622 O O . LEU A 1 80 ? 1.374 6.514 1.790 1.00 96.75 80 LEU A O 1
ATOM 626 N N . ALA A 1 81 ? 1.476 5.319 -0.110 1.00 94.69 81 ALA A N 1
ATOM 627 C CA . ALA A 1 81 ? 0.539 6.125 -0.880 1.00 94.69 81 ALA A CA 1
ATOM 628 C C . ALA A 1 81 ? -0.589 5.280 -1.486 1.00 94.69 81 ALA A C 1
ATOM 630 O O . ALA A 1 81 ? -0.478 4.063 -1.644 1.00 94.69 81 ALA A O 1
ATOM 631 N N . LEU A 1 82 ? -1.684 5.955 -1.837 1.00 94.19 82 LEU A N 1
ATOM 632 C CA . LEU A 1 82 ? -2.809 5.381 -2.563 1.00 94.19 82 LEU A CA 1
ATOM 633 C C . LEU A 1 82 ? -2.758 5.876 -4.012 1.00 94.19 82 LEU A C 1
ATOM 635 O O . LEU A 1 82 ? -2.973 7.057 -4.277 1.00 94.19 82 LEU A O 1
ATOM 639 N N . ARG A 1 83 ? -2.481 4.978 -4.953 1.00 90.44 83 ARG A N 1
ATOM 640 C CA . ARG A 1 83 ? -2.558 5.262 -6.389 1.00 90.44 83 ARG A CA 1
ATOM 641 C C . ARG A 1 83 ? -3.991 5.077 -6.872 1.00 90.44 83 ARG A C 1
ATOM 643 O O . ARG A 1 83 ? -4.652 4.125 -6.467 1.00 90.44 83 ARG A O 1
ATOM 650 N N . MET A 1 84 ? -4.436 5.937 -7.786 1.00 90.19 84 MET A N 1
ATOM 651 C CA . MET A 1 84 ? -5.718 5.822 -8.483 1.00 90.19 84 MET A CA 1
ATOM 652 C C . MET A 1 84 ? -5.490 5.554 -9.975 1.00 90.19 84 MET A C 1
ATOM 654 O O . MET A 1 84 ? -4.663 6.200 -10.609 1.00 90.19 84 MET A O 1
ATOM 658 N N . GLY A 1 85 ? -6.247 4.616 -10.536 1.00 80.75 85 GLY A N 1
ATOM 659 C CA . GLY A 1 85 ? -6.257 4.279 -11.956 1.00 80.75 85 GLY A CA 1
ATOM 660 C C . GLY A 1 85 ? -5.894 2.820 -12.216 1.00 80.75 85 GLY A C 1
ATOM 661 O O . GLY A 1 85 ? -4.976 2.259 -11.617 1.00 80.75 85 GLY A O 1
ATOM 662 N N . THR A 1 86 ? -6.596 2.193 -13.152 1.00 75.00 86 THR A N 1
ATOM 663 C CA . THR A 1 86 ? -6.248 0.865 -13.665 1.00 75.00 86 THR A CA 1
ATOM 664 C C . THR A 1 86 ? -5.346 0.984 -14.888 1.00 75.00 86 THR A C 1
ATOM 666 O O . THR A 1 86 ? -5.263 2.037 -15.523 1.00 75.00 86 THR A O 1
ATOM 669 N N . VAL A 1 87 ? -4.655 -0.104 -15.230 1.00 70.50 87 VAL A N 1
ATOM 670 C CA . VAL A 1 87 ? -4.014 -0.205 -16.545 1.00 70.50 87 VAL A CA 1
ATOM 671 C C . VAL A 1 87 ? -5.108 -0.045 -17.598 1.00 70.50 87 VAL A C 1
ATOM 673 O O . VAL A 1 87 ? -6.155 -0.692 -17.514 1.00 70.50 87 VAL A O 1
ATOM 676 N N . ARG A 1 88 ? -4.890 0.848 -18.566 1.00 69.00 88 ARG A N 1
ATOM 677 C CA . ARG A 1 88 ? -5.819 1.045 -19.679 1.00 69.00 88 ARG A CA 1
ATOM 678 C C . ARG A 1 88 ? -6.014 -0.300 -20.388 1.00 69.00 88 ARG A C 1
ATOM 680 O O . ARG A 1 88 ? -5.026 -0.934 -20.758 1.00 69.00 88 ARG A O 1
ATOM 687 N N . SER A 1 89 ? -7.258 -0.726 -20.608 1.00 64.56 89 SER A N 1
ATOM 688 C CA . SER A 1 89 ? -7.516 -1.838 -21.526 1.00 64.56 89 SER A CA 1
ATOM 689 C C . SER A 1 89 ? -6.974 -1.451 -22.903 1.00 64.56 89 SER A C 1
ATOM 691 O O . SER A 1 89 ? -7.250 -0.354 -23.401 1.00 64.56 89 SER A O 1
ATOM 693 N N . LYS A 1 90 ? -6.135 -2.307 -23.495 1.00 58.22 90 LYS A N 1
ATOM 694 C CA . LYS A 1 90 ? -5.705 -2.104 -24.883 1.00 58.22 90 LYS A CA 1
ATOM 695 C C . LYS A 1 90 ? -6.963 -2.085 -25.776 1.00 58.22 90 LYS A C 1
ATOM 697 O O . LYS A 1 90 ? -7.861 -2.886 -25.504 1.00 58.22 90 LYS A O 1
ATOM 702 N N . PRO A 1 91 ? -7.063 -1.172 -26.760 1.00 55.06 91 PRO A N 1
ATOM 703 C CA . PRO A 1 91 ? -8.031 -1.313 -27.843 1.00 55.06 91 PRO A CA 1
ATOM 704 C C . PRO A 1 91 ? -7.780 -2.602 -28.630 1.00 55.06 91 PRO A C 1
ATOM 706 O O . PRO A 1 91 ? -6.593 -3.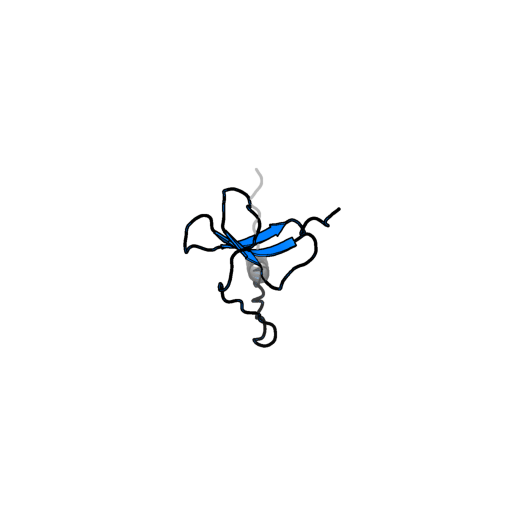001 -28.724 1.00 55.06 91 PRO A O 1
#